Protein AF-A0A7Y2YXI4-F1 (afdb_monomer_lite)

Foldseek 3Di:
DDDDDDDPPDDDDDDDDDPDDPDPPPPPPPDDWFDKFKFWWWDDDNWIWTQTLVPRDIATADPDACVVVVVVCVVPVPDDHGDIKIFIFGWDQDWDQDPDDGDTGGHTYTNGTDDTDRPDHRDRPPPDPQAPDKAFQQDDPNHGDDDDPPWDTFIWHCHPPDRDIWTDRRPDTD

Structure (mmCIF, N/CA/C/O backbone):
data_AF-A0A7Y2YXI4-F1
#
_entry.id   AF-A0A7Y2YXI4-F1
#
loop_
_atom_site.group_PDB
_atom_site.id
_atom_site.type_symbol
_atom_site.label_atom_id
_atom_site.label_alt_id
_atom_site.label_comp_id
_atom_site.label_asym_id
_atom_site.label_entity_id
_atom_site.label_seq_id
_atom_site.pdbx_PDB_ins_code
_atom_site.Cartn_x
_atom_site.Cartn_y
_atom_site.Cartn_z
_atom_site.occupancy
_atom_site.B_iso_or_equiv
_atom_site.auth_seq_id
_atom_site.auth_comp_id
_atom_site.auth_asym_id
_atom_site.auth_atom_id
_atom_site.pdbx_PDB_model_num
ATOM 1 N N . MET A 1 1 ? -20.674 -1.258 39.797 1.00 42.84 1 MET A N 1
ATOM 2 C CA . MET A 1 1 ? -20.660 -0.485 41.059 1.00 42.84 1 MET A CA 1
ATOM 3 C C . MET A 1 1 ? -19.408 0.376 41.089 1.00 42.84 1 MET A C 1
ATOM 5 O O . MET A 1 1 ? -18.346 -0.148 41.374 1.00 42.84 1 MET A O 1
ATOM 9 N N . ASN A 1 2 ? -19.514 1.664 40.762 1.00 37.03 2 ASN A N 1
ATOM 10 C CA . ASN A 1 2 ? -18.643 2.686 41.342 1.00 37.03 2 ASN A CA 1
ATOM 11 C C . ASN A 1 2 ? -19.334 4.043 41.173 1.00 37.03 2 ASN A C 1
ATOM 13 O O . ASN A 1 2 ? -19.439 4.566 40.069 1.00 37.03 2 ASN A O 1
ATOM 17 N N . ARG A 1 3 ? -19.930 4.544 42.259 1.00 41.03 3 ARG A N 1
ATOM 18 C CA . ARG A 1 3 ? -20.631 5.831 42.297 1.00 41.03 3 ARG A CA 1
ATOM 19 C C . ARG A 1 3 ? -19.646 6.881 42.791 1.00 41.03 3 ARG A C 1
ATOM 21 O O . ARG A 1 3 ? -19.335 6.899 43.978 1.00 41.03 3 ARG A O 1
ATOM 28 N N . ILE A 1 4 ? -19.188 7.755 41.905 1.00 43.12 4 ILE A N 1
ATOM 29 C CA . ILE A 1 4 ? -18.411 8.930 42.297 1.00 43.12 4 ILE A CA 1
ATOM 30 C C . ILE A 1 4 ? -19.420 10.016 42.685 1.00 43.12 4 ILE A C 1
ATOM 32 O O . ILE A 1 4 ? -20.138 10.547 41.841 1.00 43.12 4 ILE A O 1
ATOM 36 N N . LYS A 1 5 ? -19.545 10.274 43.990 1.00 47.34 5 LYS A N 1
ATOM 37 C CA . LYS A 1 5 ? -20.344 11.374 44.543 1.00 47.34 5 LYS A CA 1
ATOM 38 C C . LYS A 1 5 ? -19.477 12.633 44.562 1.00 47.34 5 LYS A C 1
ATOM 40 O O . LYS A 1 5 ? -18.511 12.673 45.316 1.00 47.34 5 LYS A O 1
ATOM 45 N N . TRP A 1 6 ? -19.848 13.659 43.802 1.00 37.84 6 TRP A N 1
ATOM 46 C CA . TRP A 1 6 ? -19.314 15.009 43.983 1.00 37.84 6 TRP A CA 1
ATOM 47 C C . TRP A 1 6 ? -20.329 15.836 44.774 1.00 37.84 6 TRP A C 1
ATOM 49 O O . TRP A 1 6 ? -21.475 15.996 44.357 1.00 37.84 6 TRP A O 1
ATOM 59 N N . ALA A 1 7 ? -19.924 16.299 45.957 1.00 48.06 7 ALA A N 1
ATOM 60 C CA . ALA A 1 7 ? -20.695 17.233 46.765 1.00 48.06 7 ALA A CA 1
ATOM 61 C C . ALA A 1 7 ? -20.491 18.647 46.206 1.00 48.06 7 ALA A C 1
ATOM 63 O O . ALA A 1 7 ? -19.376 19.165 46.207 1.00 48.06 7 ALA A O 1
ATOM 64 N N . ALA A 1 8 ? -21.568 19.257 45.719 1.00 44.34 8 ALA A N 1
ATOM 65 C CA . ALA A 1 8 ? -21.592 20.661 45.339 1.00 44.34 8 ALA A CA 1
ATOM 66 C C . ALA A 1 8 ? -21.661 21.519 46.611 1.00 44.34 8 ALA A C 1
ATOM 68 O O . ALA A 1 8 ? -22.727 21.690 47.204 1.00 44.34 8 ALA A O 1
ATOM 69 N N . THR A 1 9 ? -20.522 22.044 47.060 1.00 44.69 9 THR A N 1
ATOM 70 C CA . THR A 1 9 ? -20.496 23.073 48.105 1.00 44.69 9 THR A CA 1
ATOM 71 C C . THR A 1 9 ? -20.876 24.405 47.464 1.00 44.69 9 THR A C 1
ATOM 73 O O . THR A 1 9 ? -20.069 25.047 46.797 1.00 44.69 9 THR A O 1
ATOM 76 N N . CYS A 1 10 ? -22.138 24.794 47.626 1.00 34.75 10 CYS A N 1
ATOM 77 C CA . CYS A 1 10 ? -22.681 26.051 47.129 1.00 34.75 10 CYS A CA 1
ATOM 78 C C . CYS A 1 10 ? -22.237 27.194 48.059 1.00 34.75 10 CYS A C 1
ATOM 80 O O . CYS A 1 10 ? -22.775 27.351 49.155 1.00 34.75 10 CYS A O 1
ATOM 82 N N . VAL A 1 11 ? -21.242 27.986 47.651 1.00 46.50 11 VAL A N 1
ATOM 83 C CA . VAL A 1 11 ? -20.916 29.248 48.331 1.00 46.50 11 VAL A CA 1
ATOM 84 C C . VAL A 1 11 ? -22.007 30.259 47.976 1.00 46.50 11 VAL A C 1
ATOM 86 O O . VAL A 1 11 ? -22.069 30.752 46.854 1.00 46.50 11 VAL A O 1
ATOM 89 N N . MET A 1 12 ? -22.898 30.539 48.928 1.00 39.12 12 MET A N 1
ATOM 90 C CA . MET A 1 12 ? -23.875 31.627 48.840 1.00 39.12 12 MET A CA 1
ATOM 91 C C . MET A 1 12 ? -23.194 32.940 49.235 1.00 39.12 12 MET A C 1
ATOM 93 O O . MET A 1 12 ? -23.050 33.232 50.422 1.00 39.12 12 MET A O 1
ATOM 97 N N . LEU A 1 13 ? -22.791 33.735 48.241 1.00 39.84 13 LEU A N 1
ATOM 98 C CA . LEU A 1 13 ? -22.530 35.163 48.415 1.00 39.84 13 LEU A CA 1
ATOM 99 C C . LEU A 1 13 ? -23.597 35.978 47.673 1.00 39.84 13 LEU A C 1
ATOM 101 O O . LEU A 1 13 ? -24.079 35.594 46.611 1.00 39.84 13 LEU A O 1
ATOM 105 N N . ALA A 1 14 ? -23.997 37.072 48.310 1.00 43.94 14 ALA A N 1
ATOM 106 C CA . ALA A 1 14 ? -25.210 37.833 48.063 1.00 43.94 14 ALA A CA 1
ATOM 107 C C . ALA A 1 14 ? -25.263 38.613 46.731 1.00 43.94 14 ALA A C 1
ATOM 109 O O . ALA A 1 14 ? -24.253 39.080 46.218 1.00 43.94 14 ALA A O 1
ATOM 110 N N . ALA A 1 15 ? -26.508 38.850 46.295 1.00 48.72 15 ALA A N 1
ATOM 111 C CA . ALA A 1 15 ? -26.977 39.952 45.448 1.00 48.72 15 ALA A CA 1
ATOM 112 C C . ALA A 1 15 ? -26.433 40.055 44.007 1.00 48.72 15 ALA A C 1
ATOM 114 O O . ALA A 1 15 ? -25.607 40.900 43.683 1.00 48.72 15 ALA A O 1
ATOM 115 N N . SER A 1 16 ? -27.024 39.273 43.102 1.00 45.03 16 SER A N 1
ATOM 116 C CA . SER A 1 16 ? -27.545 39.725 41.794 1.00 45.03 16 SER A CA 1
ATOM 117 C C . SER A 1 16 ? -28.156 38.520 41.068 1.00 45.03 16 SER A C 1
ATOM 119 O O . SER A 1 16 ? -27.509 37.490 40.898 1.00 45.03 16 SER A O 1
ATOM 121 N N . LEU A 1 17 ? -29.437 38.605 40.684 1.00 45.94 17 LEU A N 1
ATOM 122 C CA . LEU A 1 17 ? -30.101 37.548 39.916 1.00 45.94 17 LEU A CA 1
ATOM 123 C C . LEU A 1 17 ? -29.548 37.530 38.485 1.00 45.94 17 LEU A C 1
ATOM 125 O O . LEU A 1 17 ? -30.019 38.250 37.613 1.00 45.94 17 LEU A O 1
ATOM 129 N N . SER A 1 18 ? -28.588 36.650 38.237 1.00 54.06 18 SER A N 1
ATOM 130 C CA . SER A 1 18 ? -28.465 35.972 36.949 1.00 54.06 18 SER A CA 1
ATOM 131 C C . SER A 1 18 ? -28.036 34.536 37.229 1.00 54.06 18 SER A C 1
ATOM 133 O O . SER A 1 18 ? -26.883 34.244 37.530 1.00 54.06 18 SER A O 1
ATOM 135 N N . ALA A 1 19 ? -29.015 33.631 37.225 1.00 50.28 19 ALA A N 1
ATOM 136 C CA . ALA A 1 19 ? -28.763 32.201 37.283 1.00 50.28 19 ALA A CA 1
ATOM 137 C C . ALA A 1 19 ? -28.155 31.779 35.940 1.00 50.28 19 ALA A C 1
ATOM 139 O O . ALA A 1 19 ? -28.876 31.468 34.996 1.00 50.28 19 ALA A O 1
ATOM 140 N N . SER A 1 20 ? -26.829 31.827 35.839 1.00 52.28 20 SER A N 1
ATOM 141 C CA . SER A 1 20 ? -26.112 31.237 34.714 1.00 52.28 20 SER A CA 1
ATOM 142 C C . SER A 1 20 ? -25.784 29.791 35.075 1.00 52.28 20 SER A C 1
ATOM 144 O O . SER A 1 20 ? -24.830 29.513 35.801 1.00 52.28 20 SER A O 1
ATOM 146 N N . CYS A 1 21 ? -26.630 28.857 34.633 1.00 40.47 21 CYS A N 1
ATOM 147 C CA . CYS A 1 21 ? -26.266 27.446 34.603 1.00 40.47 21 CYS A CA 1
ATOM 148 C C . CYS A 1 21 ? -25.133 27.289 33.588 1.00 40.47 21 CYS A C 1
ATOM 150 O O . CYS A 1 21 ? -25.371 27.364 32.386 1.00 40.47 21 CYS A O 1
ATOM 152 N N . ALA A 1 22 ? -23.908 27.078 34.068 1.00 51.03 22 ALA A N 1
ATOM 153 C CA . ALA A 1 22 ? -22.805 26.662 33.218 1.00 51.03 22 ALA A CA 1
ATOM 154 C C . ALA A 1 22 ? -23.139 25.277 32.641 1.00 51.03 22 ALA A C 1
ATOM 156 O O . ALA A 1 22 ? -23.061 24.266 33.338 1.00 51.03 22 ALA A O 1
ATOM 157 N N . GLN A 1 23 ? -23.580 25.245 31.385 1.00 45.50 23 GLN A N 1
ATOM 158 C CA . GLN A 1 23 ? -23.671 24.018 30.608 1.00 45.50 23 GLN A CA 1
ATOM 159 C C . GLN A 1 23 ? -22.239 23.584 30.296 1.00 45.50 23 GLN A C 1
ATOM 161 O O . GLN A 1 23 ? -21.483 24.309 29.655 1.00 45.50 23 GLN A O 1
ATOM 166 N N . THR A 1 24 ? -21.836 22.431 30.822 1.00 40.16 24 THR A N 1
ATOM 167 C CA . THR A 1 24 ? -20.628 21.752 30.362 1.00 40.16 24 THR A CA 1
ATOM 168 C C . THR A 1 24 ? -20.986 21.103 29.034 1.00 40.16 24 THR A C 1
ATOM 170 O O . THR A 1 24 ? -21.666 20.082 29.012 1.00 40.16 24 THR A O 1
ATOM 173 N N . GLU A 1 25 ? -20.610 21.748 27.934 1.00 44.19 25 GLU A N 1
ATOM 174 C CA . GLU A 1 25 ? -20.644 21.137 26.609 1.00 44.19 25 GLU A CA 1
ATOM 175 C C . GLU A 1 25 ? -19.646 19.971 26.613 1.00 44.19 25 GLU A C 1
ATOM 177 O O . GLU A 1 25 ? -18.439 20.167 26.765 1.00 44.19 25 GLU A O 1
ATOM 182 N N . GLU A 1 26 ? -20.152 18.741 26.508 1.00 52.69 26 GLU A N 1
ATOM 183 C CA . GLU A 1 26 ? -19.343 17.592 26.112 1.00 52.69 26 GLU A CA 1
ATOM 184 C C . GLU A 1 26 ? -18.809 17.892 24.711 1.00 52.69 26 GLU A C 1
ATOM 186 O O . GLU A 1 26 ? -19.531 17.802 23.721 1.00 52.69 26 GLU A O 1
ATOM 191 N N . GLN A 1 27 ? -17.550 18.326 24.641 1.00 43.97 27 GLN A N 1
ATOM 192 C CA . GLN A 1 27 ? -16.829 18.464 23.385 1.00 43.97 27 GLN A CA 1
ATOM 193 C C . GLN A 1 27 ? -16.818 17.104 22.691 1.00 43.97 27 GLN A C 1
ATOM 195 O O . GLN A 1 27 ? -16.118 16.182 23.113 1.00 43.97 27 GLN A O 1
ATOM 200 N N . GLU A 1 28 ? -17.606 16.997 21.624 1.00 53.75 28 GLU A N 1
ATOM 201 C CA . GLU A 1 28 ? -17.463 15.964 20.612 1.00 53.75 28 GLU A CA 1
ATOM 202 C C . GLU A 1 28 ? -15.993 15.979 20.178 1.00 53.75 28 GLU A C 1
ATOM 204 O O . GLU A 1 28 ? -15.490 16.978 19.657 1.00 53.75 28 GLU A O 1
ATOM 209 N N . VAL A 1 29 ? -15.256 14.919 20.513 1.00 58.09 29 VAL A N 1
ATOM 210 C CA . VAL A 1 29 ? -13.863 14.779 20.096 1.00 58.09 29 VAL A CA 1
ATOM 211 C C . VAL A 1 29 ? -13.899 14.621 18.583 1.00 58.09 29 VAL A C 1
ATOM 213 O O . VAL A 1 29 ? -14.208 13.547 18.076 1.00 58.09 29 VAL A O 1
ATOM 216 N N . ILE A 1 30 ? -13.638 15.714 17.865 1.00 59.09 30 ILE A N 1
ATOM 217 C CA . ILE A 1 30 ? -13.491 15.708 16.412 1.00 59.09 30 ILE A CA 1
ATOM 218 C C . ILE A 1 30 ? -12.186 14.961 16.130 1.00 59.09 30 ILE A C 1
ATOM 220 O O . ILE A 1 30 ? -11.103 15.552 16.141 1.00 59.09 30 ILE A O 1
ATOM 224 N N . GLU A 1 31 ? -12.273 13.641 15.969 1.00 62.97 31 GLU A N 1
ATOM 225 C CA . GLU A 1 31 ? -11.147 12.854 15.480 1.00 62.97 31 GLU A CA 1
ATOM 226 C C . GLU A 1 31 ? -10.749 13.396 14.093 1.00 62.97 31 GLU A C 1
ATOM 228 O O . GLU A 1 31 ? -11.623 13.791 13.310 1.00 62.97 31 GLU A O 1
ATOM 233 N N . PRO A 1 32 ? -9.440 13.527 13.805 1.00 67.00 32 PRO A N 1
ATOM 234 C CA . PRO A 1 32 ? -8.979 14.108 12.551 1.00 67.00 32 PRO A CA 1
ATOM 235 C C . PRO A 1 32 ? -9.588 13.347 11.368 1.00 67.00 32 PRO A C 1
ATOM 237 O O . PRO A 1 32 ? -9.773 12.138 11.460 1.00 67.00 32 PRO A O 1
ATOM 240 N N . PRO A 1 33 ? -9.901 14.012 10.245 1.00 72.94 33 PRO A N 1
ATOM 241 C CA . PRO A 1 33 ? -10.490 13.324 9.105 1.00 72.94 33 PRO A CA 1
ATOM 242 C C . PRO A 1 33 ? -9.605 12.148 8.677 1.00 72.94 33 PRO A C 1
ATOM 244 O O . PRO A 1 33 ? -8.382 12.289 8.568 1.00 72.94 33 PRO A O 1
ATOM 247 N N . GLY A 1 34 ? -10.239 10.997 8.441 1.00 81.06 34 GLY A N 1
ATOM 248 C CA . GLY A 1 34 ? -9.578 9.803 7.933 1.00 81.06 34 GLY A CA 1
ATOM 249 C C . GLY A 1 34 ? -8.745 10.107 6.693 1.00 81.06 34 GLY A C 1
ATOM 250 O O . GLY A 1 34 ? -9.170 10.842 5.801 1.00 81.06 34 GLY A O 1
ATOM 251 N N . THR A 1 35 ? -7.544 9.542 6.640 1.00 92.25 35 THR A N 1
ATOM 252 C CA . THR A 1 35 ? -6.687 9.602 5.454 1.00 92.25 35 THR A CA 1
ATOM 253 C C . THR A 1 35 ? -6.923 8.391 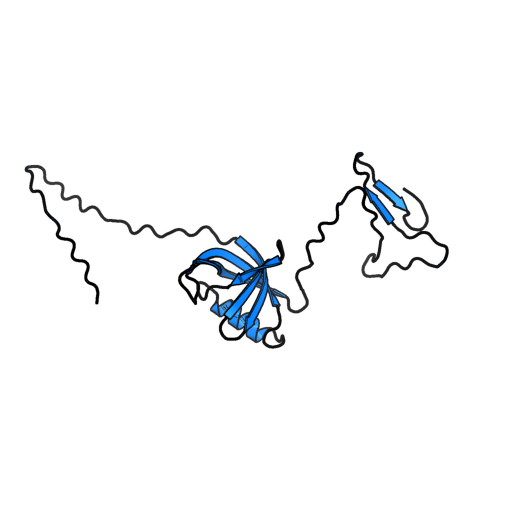4.573 1.00 92.25 35 THR A C 1
ATOM 255 O O . THR A 1 35 ? -7.242 7.311 5.073 1.00 92.25 35 THR A O 1
ATOM 258 N N . GLU A 1 36 ? -6.703 8.553 3.274 1.00 94.81 36 GLU A N 1
ATOM 259 C CA . GLU A 1 36 ? -6.687 7.429 2.349 1.00 94.81 36 GLU A CA 1
ATOM 260 C C . GLU A 1 36 ? -5.441 6.568 2.599 1.00 94.81 36 GLU A C 1
ATOM 262 O O . GLU A 1 36 ? -4.308 7.058 2.625 1.00 94.81 36 GLU A O 1
ATOM 267 N N . LEU A 1 37 ? -5.667 5.279 2.831 1.00 95.19 37 LEU A N 1
ATOM 268 C CA . LEU A 1 37 ? -4.655 4.281 3.136 1.00 95.19 37 LEU A CA 1
ATOM 269 C C . LEU A 1 37 ? -4.826 3.101 2.185 1.00 95.19 37 LEU A C 1
ATOM 271 O O . LEU A 1 37 ? -5.924 2.569 2.010 1.00 95.19 37 LEU A O 1
ATOM 275 N N . GLU A 1 38 ? -3.713 2.668 1.609 1.00 95.44 38 GLU A N 1
ATOM 276 C CA . GLU A 1 38 ? -3.636 1.500 0.742 1.00 95.44 38 GLU A CA 1
ATOM 277 C C . GLU A 1 38 ? -2.698 0.473 1.373 1.00 95.44 38 GLU A C 1
ATOM 279 O O . GLU A 1 38 ? -1.626 0.809 1.890 1.00 95.44 38 GLU A O 1
ATOM 284 N N . GLY A 1 39 ? -3.127 -0.783 1.400 1.00 95.81 39 GLY A N 1
ATOM 285 C CA . GLY A 1 39 ? -2.402 -1.807 2.134 1.00 95.81 39 GLY A CA 1
ATOM 286 C C . GLY A 1 39 ? -2.965 -3.202 1.968 1.00 95.81 39 GLY A C 1
ATOM 287 O O . GLY A 1 39 ? -4.044 -3.404 1.412 1.00 95.81 39 GLY A O 1
ATOM 288 N N . MET A 1 40 ? -2.222 -4.170 2.494 1.00 96.81 40 MET A N 1
ATOM 289 C CA . MET A 1 40 ? -2.658 -5.558 2.571 1.00 96.81 40 MET A CA 1
ATOM 290 C C . MET A 1 40 ? -3.460 -5.778 3.849 1.00 96.81 40 MET A C 1
ATOM 292 O O . MET A 1 40 ? -2.959 -5.558 4.951 1.00 96.81 40 MET A O 1
ATOM 296 N N . PHE A 1 41 ? -4.689 -6.251 3.713 1.00 97.19 41 PHE A N 1
ATOM 297 C CA . PHE A 1 41 ? -5.558 -6.630 4.815 1.00 97.19 41 PHE A CA 1
ATOM 298 C C . PHE A 1 41 ? -5.671 -8.144 4.918 1.00 97.19 41 PHE A C 1
ATOM 300 O O . PHE A 1 41 ? -5.823 -8.844 3.920 1.00 97.19 41 PHE A O 1
ATOM 307 N N . ARG A 1 42 ? -5.631 -8.652 6.146 1.00 95.94 42 ARG A N 1
ATOM 308 C CA . ARG A 1 42 ? -5.808 -10.069 6.446 1.00 95.94 42 ARG A CA 1
ATOM 309 C C . ARG A 1 42 ? -6.612 -10.223 7.716 1.00 95.94 42 ARG A C 1
ATOM 311 O O . ARG A 1 42 ? -6.286 -9.614 8.734 1.00 95.94 42 ARG A O 1
ATOM 318 N N . TYR A 1 43 ? -7.604 -11.097 7.662 1.00 94.62 43 TYR A N 1
ATOM 319 C CA . TYR A 1 43 ? -8.435 -11.456 8.802 1.00 94.62 43 TYR A CA 1
ATOM 320 C C . TYR A 1 43 ? -8.298 -12.951 9.100 1.00 94.62 43 TYR A C 1
ATOM 322 O O . TYR A 1 43 ? -8.490 -13.786 8.211 1.00 94.62 43 TYR A O 1
ATOM 330 N N . MET A 1 44 ? -7.918 -13.275 10.340 1.00 90.81 44 MET A N 1
ATOM 331 C CA . MET A 1 44 ? -7.785 -14.641 10.856 1.00 90.81 44 MET A CA 1
ATOM 332 C C . MET A 1 44 ? -8.012 -14.679 12.369 1.00 90.81 44 MET A C 1
ATOM 334 O O . MET A 1 44 ? -7.455 -13.857 13.091 1.00 90.81 44 MET A O 1
ATOM 338 N N . ALA A 1 45 ? -8.742 -15.695 12.842 1.00 87.50 45 ALA A N 1
ATOM 339 C CA . ALA A 1 45 ? -8.964 -15.966 14.269 1.00 87.50 45 ALA A CA 1
ATOM 340 C C . ALA A 1 45 ? -9.464 -14.734 15.052 1.00 87.50 45 ALA A C 1
ATOM 342 O O . ALA A 1 45 ? -8.863 -14.343 16.051 1.00 87.50 45 ALA A O 1
ATOM 343 N N . ASP A 1 46 ? -10.531 -14.099 14.553 1.00 84.31 46 ASP A N 1
ATOM 344 C CA . ASP A 1 46 ? -11.163 -12.907 15.142 1.00 84.31 46 ASP A CA 1
ATOM 345 C C . ASP A 1 46 ? -10.238 -11.685 15.279 1.00 84.31 46 ASP A C 1
ATOM 347 O O . ASP A 1 46 ? -10.521 -10.748 16.026 1.00 84.31 46 ASP A O 1
ATOM 351 N N . ALA A 1 47 ? -9.133 -11.665 14.532 1.00 89.56 47 ALA A N 1
ATOM 352 C CA . ALA A 1 47 ? -8.199 -10.556 14.487 1.00 89.56 47 ALA A CA 1
ATOM 353 C C . ALA A 1 47 ? -7.904 -10.153 13.042 1.00 89.56 47 ALA A C 1
ATOM 355 O O . ALA A 1 47 ? -7.644 -10.983 12.167 1.00 89.56 47 ALA A O 1
ATOM 356 N N . ALA A 1 48 ? -7.895 -8.845 12.810 1.00 94.44 48 ALA A N 1
ATOM 357 C CA . ALA A 1 48 ? -7.531 -8.256 11.536 1.00 94.44 48 ALA A CA 1
ATOM 358 C C . ALA A 1 48 ? -6.210 -7.492 11.643 1.00 94.44 48 ALA A C 1
ATOM 360 O O . ALA A 1 48 ? -5.949 -6.773 12.614 1.00 94.44 48 ALA A O 1
ATOM 361 N N . ILE A 1 49 ? -5.383 -7.636 10.613 1.00 95.62 49 ILE A N 1
ATOM 362 C CA . ILE A 1 49 ? -4.115 -6.932 10.454 1.00 95.62 49 ILE A CA 1
ATOM 363 C C . ILE A 1 49 ? -4.151 -6.194 9.120 1.00 95.62 49 ILE A C 1
ATOM 365 O O . ILE A 1 49 ? -4.542 -6.758 8.101 1.00 95.62 49 ILE A O 1
ATOM 369 N N . PHE A 1 50 ? -3.705 -4.943 9.139 1.00 96.88 50 PHE A N 1
ATOM 370 C CA . PHE A 1 50 ? -3.489 -4.117 7.963 1.00 96.88 50 PHE A CA 1
ATOM 371 C C . PHE A 1 50 ? -2.003 -3.784 7.834 1.00 96.88 50 PHE A C 1
ATOM 373 O O . PHE A 1 50 ? -1.399 -3.270 8.772 1.00 96.88 50 PHE A O 1
ATOM 380 N N . ARG A 1 51 ? -1.399 -4.073 6.687 1.00 96.06 51 ARG A N 1
ATOM 381 C CA . ARG A 1 51 ? -0.016 -3.731 6.351 1.00 96.06 51 ARG A CA 1
ATOM 382 C C . ARG A 1 51 ? -0.025 -2.578 5.357 1.00 96.06 51 ARG A C 1
ATOM 384 O O . ARG A 1 51 ? -0.450 -2.764 4.224 1.00 96.06 51 ARG A O 1
ATOM 391 N N . ASP A 1 52 ? 0.451 -1.415 5.779 1.00 94.56 52 ASP A N 1
ATOM 392 C CA . ASP A 1 52 ? 0.509 -0.213 4.943 1.00 94.56 52 ASP A CA 1
ATOM 393 C C . ASP A 1 52 ? 1.532 -0.402 3.812 1.00 94.56 52 ASP A C 1
ATOM 395 O O . ASP A 1 52 ? 2.690 -0.744 4.080 1.00 94.56 52 ASP A O 1
ATOM 399 N N . CYS A 1 53 ? 1.127 -0.189 2.555 1.00 92.19 53 CYS A N 1
ATOM 400 C CA . CYS A 1 53 ? 2.028 -0.362 1.412 1.00 92.19 53 CYS A CA 1
ATOM 401 C C . CYS A 1 53 ? 3.197 0.637 1.419 1.00 92.19 53 CYS A C 1
ATOM 403 O O . CYS A 1 53 ? 4.271 0.295 0.932 1.00 92.19 53 CYS A O 1
ATOM 405 N N . ARG A 1 54 ? 3.026 1.835 1.997 1.00 89.50 54 ARG A N 1
ATOM 406 C CA . ARG A 1 54 ? 4.025 2.923 1.945 1.00 89.50 54 ARG A CA 1
ATOM 407 C C . ARG A 1 54 ? 5.278 2.625 2.759 1.00 89.50 54 ARG A C 1
ATOM 409 O O . ARG A 1 54 ? 6.370 3.068 2.444 1.00 89.50 54 ARG A O 1
ATOM 416 N N . ASN A 1 55 ? 5.119 1.929 3.881 1.00 88.50 55 ASN A N 1
ATOM 417 C CA . ASN A 1 55 ? 6.212 1.698 4.831 1.00 88.50 55 ASN A CA 1
ATOM 418 C C . ASN A 1 55 ? 6.359 0.228 5.248 1.00 88.50 55 ASN A C 1
ATOM 420 O O . ASN A 1 55 ? 7.234 -0.095 6.053 1.00 88.50 55 ASN A O 1
ATOM 424 N N . GLY A 1 56 ? 5.486 -0.654 4.754 1.00 90.88 56 GLY A N 1
ATOM 425 C CA . GLY A 1 56 ? 5.475 -2.082 5.062 1.00 90.88 56 GLY A CA 1
ATOM 426 C C . GLY A 1 56 ? 5.112 -2.432 6.509 1.00 90.88 56 GLY A C 1
ATOM 427 O O . GLY A 1 56 ? 5.190 -3.606 6.882 1.00 90.88 56 GLY A O 1
ATOM 428 N N . LYS A 1 57 ? 4.729 -1.459 7.348 1.00 92.44 57 LYS A N 1
ATOM 429 C CA . LYS A 1 57 ? 4.394 -1.690 8.759 1.00 92.44 57 LYS A CA 1
ATOM 430 C C . LYS A 1 57 ? 2.992 -2.265 8.894 1.00 92.44 57 LYS A C 1
ATOM 432 O O . LYS A 1 57 ? 2.061 -1.859 8.203 1.00 92.44 57 LYS A O 1
ATOM 437 N N . SER A 1 58 ? 2.846 -3.195 9.834 1.00 94.94 58 SER A N 1
ATOM 438 C CA . SER A 1 58 ? 1.572 -3.834 10.153 1.00 94.94 58 SER A CA 1
ATOM 439 C C . SER A 1 58 ? 0.932 -3.227 11.399 1.00 94.94 58 SER A C 1
ATOM 441 O O . SER A 1 58 ? 1.573 -3.095 12.442 1.00 94.94 58 SER A O 1
ATOM 443 N N . TYR A 1 59 ? -0.355 -2.927 11.293 1.00 95.19 59 TYR A N 1
ATOM 444 C CA . TYR A 1 59 ? -1.200 -2.340 12.320 1.00 95.19 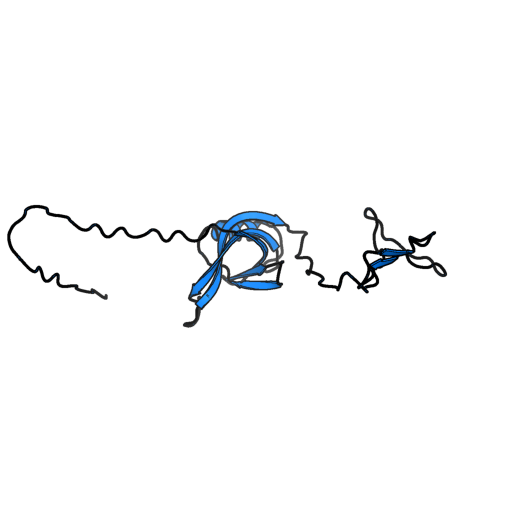59 TYR A CA 1
ATOM 445 C C . TYR A 1 59 ? -2.399 -3.264 12.572 1.00 95.19 59 TYR A C 1
ATOM 447 O O . TYR A 1 59 ? -3.030 -3.715 11.613 1.00 95.19 59 TYR A O 1
ATOM 455 N N . PRO A 1 60 ? -2.747 -3.574 13.831 1.00 95.25 60 PRO A N 1
ATOM 456 C CA . PRO A 1 60 ? -4.015 -4.228 14.131 1.00 95.25 60 PRO A CA 1
ATOM 457 C C . PRO A 1 60 ? -5.176 -3.330 13.704 1.00 95.25 60 PRO A C 1
ATOM 459 O O . PRO A 1 60 ? -5.131 -2.123 13.935 1.00 95.25 60 PRO A O 1
ATOM 462 N N . VAL A 1 61 ? -6.229 -3.901 13.137 1.00 95.19 61 VAL A N 1
ATOM 463 C CA . VAL A 1 61 ? -7.445 -3.141 12.816 1.00 95.19 61 VAL A CA 1
ATOM 464 C C . VAL A 1 61 ? -8.355 -3.125 14.046 1.00 95.19 61 VAL A C 1
ATOM 466 O O . VAL A 1 61 ? -8.463 -4.122 14.764 1.00 95.19 61 VAL A O 1
ATOM 469 N N . SER A 1 62 ? -8.947 -1.974 14.365 1.00 93.62 62 SER A N 1
ATOM 470 C CA . SER A 1 62 ? -9.931 -1.868 15.441 1.00 93.62 62 SER A CA 1
ATOM 471 C C . SER A 1 62 ? -11.301 -2.329 14.957 1.00 93.62 62 SER A C 1
ATOM 473 O O . SER A 1 62 ? -11.670 -2.085 13.813 1.00 93.62 62 SER A O 1
ATOM 475 N N . MET A 1 63 ? -12.077 -2.943 15.850 1.00 90.00 63 MET A N 1
ATOM 476 C CA . MET A 1 63 ? -13.460 -3.372 15.590 1.00 90.00 63 MET A CA 1
ATOM 477 C C . MET A 1 63 ? -14.454 -2.196 15.697 1.00 90.00 63 MET A C 1
ATOM 479 O O . MET A 1 63 ? -15.577 -2.351 16.166 1.00 90.00 63 MET A O 1
ATOM 483 N N . GLU A 1 64 ? -14.011 -1.002 15.312 1.00 89.12 64 GLU A N 1
ATOM 484 C CA . GLU A 1 64 ? -14.733 0.272 15.384 1.00 89.12 64 GLU A CA 1
ATOM 485 C C . GLU A 1 64 ? -15.012 0.791 13.961 1.00 89.12 64 GLU A C 1
ATOM 487 O O . GLU A 1 64 ? -14.435 0.302 12.984 1.00 89.12 64 GLU A O 1
ATOM 492 N N . GLY A 1 65 ? -15.891 1.789 13.833 1.00 88.75 65 GLY A N 1
ATOM 493 C CA . GLY A 1 65 ? -16.216 2.405 12.543 1.00 88.75 65 GLY A CA 1
ATOM 494 C C . GLY A 1 65 ? -16.877 1.426 11.564 1.00 88.75 65 GLY A C 1
ATOM 495 O O . GLY A 1 65 ? -17.789 0.681 11.927 1.00 88.75 65 GLY A O 1
ATOM 496 N N . GLN A 1 66 ? -16.412 1.413 10.315 1.00 93.19 66 GLN A N 1
ATOM 497 C CA . GLN A 1 66 ? -16.907 0.544 9.239 1.00 93.19 66 GLN A CA 1
ATOM 498 C C . GLN A 1 66 ? -16.168 -0.805 9.139 1.00 93.19 66 GLN A C 1
ATOM 500 O O . GLN A 1 66 ? -16.162 -1.445 8.086 1.00 93.19 66 GLN A O 1
ATOM 505 N N . TYR A 1 67 ? -15.581 -1.293 10.237 1.00 93.81 67 TYR A N 1
ATOM 506 C CA . TYR A 1 67 ? -14.893 -2.590 10.274 1.00 93.81 67 TYR A CA 1
ATOM 507 C C . TYR A 1 67 ? -15.754 -3.764 9.760 1.00 93.81 67 TYR A C 1
ATOM 509 O O . TYR A 1 67 ? -15.272 -4.597 8.997 1.00 93.81 67 TYR A O 1
ATOM 517 N N . ILE A 1 68 ? -17.043 -3.809 10.116 1.00 94.38 68 ILE A N 1
ATOM 518 C CA . ILE A 1 68 ? -17.958 -4.892 9.705 1.00 94.38 68 ILE A CA 1
ATOM 519 C C . ILE A 1 68 ? -18.154 -4.945 8.182 1.00 94.38 68 ILE A C 1
ATOM 521 O O . ILE A 1 68 ? -18.296 -6.028 7.612 1.00 94.38 68 ILE A O 1
ATOM 525 N N . GLU A 1 69 ? -18.171 -3.792 7.510 1.00 94.19 69 GLU A N 1
ATOM 526 C CA . GLU A 1 69 ? -18.280 -3.734 6.049 1.00 94.19 69 GLU A CA 1
ATOM 527 C C . GLU A 1 69 ? -17.008 -4.265 5.387 1.00 94.19 69 GLU A C 1
ATOM 529 O O . GLU A 1 69 ? -17.086 -5.083 4.468 1.00 94.19 69 GLU A O 1
ATOM 534 N N . LEU A 1 70 ? -15.848 -3.877 5.919 1.00 95.38 70 LEU A N 1
ATOM 535 C CA . LEU A 1 70 ? -14.553 -4.372 5.469 1.00 95.38 70 LEU A CA 1
ATOM 536 C C . LEU A 1 70 ? -14.413 -5.890 5.657 1.00 95.38 70 LEU A C 1
ATOM 538 O O . LEU A 1 70 ? -14.011 -6.585 4.724 1.00 95.38 70 LEU A O 1
ATOM 542 N N . GLU A 1 71 ? -14.776 -6.420 6.827 1.00 94.62 71 GLU A N 1
ATOM 543 C CA . GLU A 1 71 ? -14.722 -7.861 7.100 1.00 94.62 71 GLU A CA 1
ATOM 544 C C . GLU A 1 71 ? -15.613 -8.638 6.124 1.00 94.62 71 GLU A C 1
ATOM 546 O O . GLU A 1 71 ? -15.179 -9.614 5.509 1.00 94.62 71 GLU A O 1
ATOM 551 N N . ARG A 1 72 ? -16.845 -8.166 5.905 1.00 94.44 72 ARG A N 1
ATOM 552 C CA . ARG A 1 72 ? -17.773 -8.799 4.964 1.00 94.44 72 ARG A CA 1
ATOM 553 C C . ARG A 1 72 ? -17.248 -8.748 3.526 1.00 94.44 72 ARG A C 1
ATOM 555 O O . ARG A 1 72 ? -17.388 -9.732 2.802 1.00 94.44 72 ARG A O 1
ATOM 562 N N . ALA A 1 73 ? -16.641 -7.637 3.108 1.00 94.88 73 ALA A N 1
ATOM 563 C CA . ALA A 1 73 ? -16.024 -7.514 1.787 1.00 94.88 73 ALA A CA 1
ATOM 564 C C . ALA A 1 73 ? -14.853 -8.492 1.609 1.00 94.88 73 ALA A C 1
ATOM 566 O O . ALA A 1 73 ? -14.751 -9.140 0.569 1.00 94.88 73 ALA A O 1
ATOM 567 N N . TYR A 1 74 ? -14.018 -8.662 2.638 1.00 94.94 74 TYR A N 1
ATOM 568 C CA . TYR A 1 74 ? -12.929 -9.637 2.637 1.00 94.94 74 TYR A CA 1
ATOM 569 C C . TYR A 1 74 ? -13.447 -11.075 2.517 1.00 94.94 74 TYR A C 1
ATOM 571 O O . TYR A 1 74 ? -12.992 -11.814 1.646 1.00 94.94 74 TYR A O 1
ATOM 579 N N . LEU A 1 75 ? -14.444 -11.464 3.319 1.00 93.50 75 LEU A N 1
ATOM 580 C CA . LEU A 1 75 ? -15.021 -12.816 3.273 1.00 93.50 75 LEU A CA 1
ATOM 581 C C . LEU A 1 75 ? -15.703 -13.129 1.930 1.00 93.50 75 LEU A C 1
ATOM 583 O O . LEU A 1 75 ? -15.710 -14.278 1.497 1.00 93.50 75 LEU A O 1
ATOM 587 N N . ASN A 1 76 ? -16.234 -12.110 1.24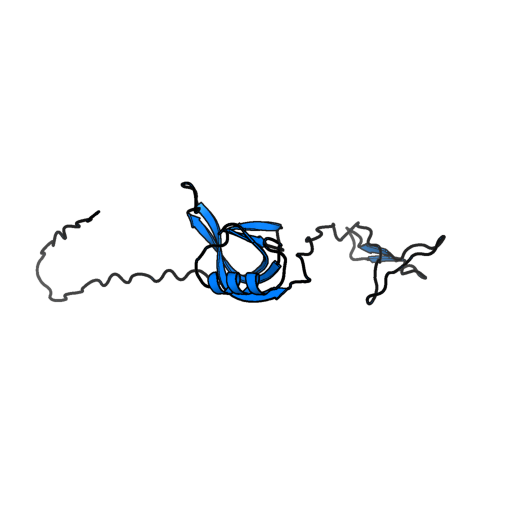8 1.00 94.50 76 ASN A N 1
ATOM 588 C CA . ASN A 1 76 ? -16.882 -12.245 -0.059 1.00 94.50 76 ASN A CA 1
ATOM 589 C C . ASN A 1 76 ? -15.926 -12.066 -1.253 1.00 94.50 76 ASN A C 1
ATOM 591 O O . ASN A 1 76 ? -16.372 -12.142 -2.397 1.00 94.50 76 ASN A O 1
ATOM 595 N N . SER A 1 77 ? -14.634 -11.818 -1.019 1.00 91.69 77 SER A N 1
ATOM 596 C CA . SER A 1 77 ? -13.659 -11.548 -2.088 1.00 91.69 77 SER A CA 1
ATOM 597 C C . SER A 1 77 ? -13.257 -12.789 -2.896 1.00 91.69 77 SER A C 1
ATOM 599 O O . SER A 1 77 ? -12.695 -12.655 -3.979 1.00 91.69 77 SER A O 1
ATOM 601 N N . GLY A 1 78 ? -13.546 -13.994 -2.388 1.00 91.25 78 GLY A N 1
ATOM 602 C CA . GLY A 1 78 ? -13.217 -15.262 -3.048 1.00 91.25 78 GLY A CA 1
ATOM 603 C C . GLY A 1 78 ? -11.767 -15.725 -2.873 1.00 91.25 78 GLY A C 1
ATOM 604 O O . GLY A 1 78 ? -11.389 -16.739 -3.455 1.00 91.25 78 GLY A O 1
ATOM 605 N N . ILE A 1 79 ? -10.964 -15.018 -2.074 1.00 93.00 79 ILE A N 1
ATOM 606 C CA . ILE A 1 79 ? -9.599 -15.431 -1.724 1.00 93.00 79 ILE A CA 1
ATOM 607 C C . ILE A 1 79 ? -9.594 -16.558 -0.679 1.00 93.00 79 ILE A C 1
ATOM 609 O O . ILE A 1 79 ? -10.585 -16.799 0.016 1.00 93.00 79 ILE A O 1
ATOM 613 N N . GLU A 1 80 ? -8.449 -17.222 -0.523 1.00 91.56 80 GLU A N 1
ATOM 614 C CA . GLU A 1 80 ? -8.278 -18.246 0.507 1.00 91.56 80 GLU A CA 1
ATOM 615 C C . GLU A 1 80 ? -8.413 -17.659 1.926 1.00 91.56 80 GLU A C 1
ATOM 617 O O . GLU A 1 80 ? -7.875 -16.582 2.208 1.00 91.56 80 GLU A O 1
ATOM 622 N N . PRO A 1 81 ? -9.082 -18.360 2.862 1.00 89.12 81 PRO A N 1
ATOM 623 C CA . PRO A 1 81 ? -9.201 -17.903 4.238 1.00 89.12 81 PRO A CA 1
ATOM 624 C C . PRO A 1 81 ? -7.837 -17.627 4.873 1.00 89.12 81 PRO A C 1
ATOM 626 O O . PRO A 1 81 ? -7.016 -18.522 5.063 1.00 89.12 81 PRO A O 1
ATOM 629 N N . GLY A 1 82 ? -7.619 -16.367 5.238 1.00 91.81 82 GLY A N 1
ATOM 630 C CA . GLY A 1 82 ? -6.382 -15.928 5.870 1.00 91.81 82 GLY A CA 1
ATOM 631 C C . GLY A 1 82 ? -5.276 -15.488 4.916 1.00 91.81 82 GLY A C 1
ATOM 632 O O . GLY A 1 82 ? -4.196 -15.142 5.401 1.00 91.81 82 GLY A O 1
ATOM 633 N N . ALA A 1 83 ? -5.534 -15.467 3.607 1.00 93.56 83 ALA A N 1
ATOM 634 C CA . ALA A 1 83 ? -4.689 -14.788 2.633 1.00 93.56 83 ALA A CA 1
ATOM 635 C C . ALA A 1 83 ? -4.749 -13.258 2.801 1.00 93.56 83 ALA A C 1
ATOM 637 O O . ALA A 1 83 ? -5.643 -12.709 3.442 1.00 93.56 83 ALA A O 1
ATOM 638 N N . GLU A 1 84 ? -3.766 -12.555 2.243 1.00 94.62 84 GLU A N 1
ATOM 639 C CA . GLU A 1 84 ? -3.767 -11.093 2.226 1.00 94.62 84 GLU A CA 1
ATOM 640 C C . GLU A 1 84 ? -4.547 -10.564 1.012 1.00 94.62 84 GLU A C 1
ATOM 642 O O . GLU A 1 84 ? -4.341 -11.023 -0.107 1.00 94.62 84 GLU A O 1
ATOM 647 N N . LEU A 1 85 ? -5.407 -9.568 1.232 1.00 95.88 85 LEU A N 1
ATOM 648 C CA . LEU A 1 85 ? -6.169 -8.854 0.208 1.00 95.88 85 LEU A CA 1
ATOM 649 C C . LEU A 1 85 ? -5.718 -7.403 0.157 1.00 95.88 85 LEU A C 1
ATOM 651 O O . LEU A 1 85 ? -5.727 -6.722 1.182 1.00 95.88 85 LEU A O 1
ATOM 655 N N . MET A 1 86 ? -5.374 -6.897 -1.021 1.00 96.50 86 MET A N 1
ATOM 656 C CA . MET A 1 86 ? -5.074 -5.478 -1.157 1.00 96.50 86 MET A CA 1
ATOM 657 C C . MET A 1 86 ? -6.368 -4.659 -1.112 1.00 96.50 86 MET A C 1
ATOM 659 O O . MET A 1 86 ? -7.324 -4.939 -1.837 1.00 96.50 86 MET A O 1
ATOM 663 N N . ILE A 1 87 ? -6.402 -3.643 -0.253 1.00 96.81 87 ILE A N 1
ATOM 664 C CA . ILE A 1 87 ? -7.560 -2.768 -0.060 1.00 96.81 87 ILE A CA 1
ATOM 665 C C . ILE A 1 87 ? -7.147 -1.300 -0.096 1.00 96.81 87 ILE A C 1
ATOM 667 O O . ILE A 1 87 ? -6.012 -0.946 0.227 1.00 96.81 87 ILE A O 1
ATOM 671 N N . ASN A 1 88 ? -8.108 -0.448 -0.435 1.00 96.88 88 ASN A N 1
ATOM 672 C CA . ASN A 1 88 ? -8.021 0.996 -0.278 1.00 96.88 88 ASN A CA 1
ATOM 673 C C . ASN A 1 88 ? -9.163 1.457 0.637 1.00 96.88 88 ASN A C 1
ATOM 675 O O . ASN A 1 88 ? -10.335 1.151 0.388 1.00 96.88 88 ASN A O 1
ATOM 679 N N . VAL A 1 89 ? -8.816 2.155 1.714 1.00 96.69 89 VAL A N 1
ATOM 680 C CA . VAL A 1 89 ? -9.749 2.596 2.756 1.00 96.69 89 VAL A CA 1
ATOM 681 C C . VAL A 1 89 ? -9.475 4.039 3.142 1.00 96.69 89 VAL A C 1
ATOM 683 O O . VAL A 1 89 ? -8.341 4.498 3.076 1.00 96.69 89 VAL A O 1
ATOM 686 N N . ASN A 1 90 ? -10.499 4.738 3.613 1.00 96.38 90 ASN A N 1
ATOM 687 C CA . ASN A 1 90 ? -10.301 5.919 4.442 1.00 96.38 90 ASN A CA 1
ATOM 688 C C . ASN A 1 90 ? -10.306 5.492 5.908 1.00 96.38 90 ASN A C 1
ATOM 690 O O . ASN A 1 90 ? -11.183 4.734 6.333 1.00 96.38 90 ASN A O 1
ATOM 694 N N . GLY A 1 91 ? -9.328 5.961 6.674 1.00 94.88 91 GLY A N 1
ATOM 695 C CA . GLY A 1 91 ? -9.223 5.624 8.085 1.00 94.88 91 GLY A CA 1
ATOM 696 C C . GLY A 1 91 ? -8.092 6.340 8.806 1.00 94.88 91 GLY A C 1
ATOM 697 O O . GLY A 1 91 ? -7.358 7.148 8.232 1.00 94.88 91 GLY A O 1
ATOM 698 N N . GLN A 1 92 ? -7.951 6.022 10.087 1.00 93.56 92 GLN A N 1
ATOM 699 C CA . GLN A 1 92 ? -7.026 6.689 10.994 1.00 93.56 92 GLN A CA 1
ATOM 700 C C . GLN A 1 92 ? -6.163 5.679 11.744 1.00 93.56 92 GLN A C 1
ATOM 702 O O . GLN A 1 92 ? -6.636 4.634 12.188 1.00 93.56 92 GLN A O 1
ATOM 707 N N . LEU A 1 93 ? -4.885 6.009 11.916 1.00 93.56 93 LEU A N 1
ATOM 708 C CA . LEU A 1 93 ? -3.956 5.249 12.747 1.00 93.56 93 LEU A CA 1
ATOM 709 C C . LEU A 1 93 ? -3.887 5.901 14.130 1.00 93.56 93 LEU A C 1
ATOM 711 O O . LEU A 1 93 ? -3.094 6.816 14.344 1.00 93.56 93 LEU A O 1
ATOM 715 N N . LEU A 1 94 ? -4.721 5.435 15.060 1.00 92.38 94 LEU A N 1
ATOM 716 C CA . LEU A 1 94 ? -4.833 6.004 16.405 1.00 92.38 94 LEU A CA 1
ATOM 717 C C . LEU A 1 94 ? -4.345 5.035 17.475 1.00 92.38 94 LEU A C 1
ATOM 719 O O . LEU A 1 94 ? -4.456 3.815 17.348 1.00 92.38 94 LEU A O 1
ATOM 723 N N . GLU A 1 95 ? -3.831 5.580 18.574 1.00 90.94 95 GLU A N 1
ATOM 724 C CA . GLU A 1 95 ? -3.550 4.777 19.757 1.00 90.94 95 GLU A CA 1
ATOM 725 C C . GLU A 1 95 ? -4.853 4.293 20.392 1.00 90.94 95 GLU A C 1
ATOM 727 O O . GLU A 1 95 ? -5.765 5.067 20.699 1.00 90.94 95 GLU A O 1
ATOM 732 N N . ARG A 1 96 ? -4.928 2.981 20.601 1.00 87.38 96 ARG A N 1
ATOM 733 C CA . ARG A 1 96 ? -6.020 2.317 21.304 1.00 87.38 96 ARG A CA 1
ATOM 734 C C . ARG A 1 96 ? -5.449 1.288 22.279 1.00 87.38 96 ARG A C 1
ATOM 736 O O . ARG A 1 96 ? -4.360 0.752 22.031 1.00 87.38 96 ARG A O 1
ATOM 743 N N . PRO A 1 97 ? -6.163 0.972 23.371 1.00 84.88 97 PRO A N 1
ATOM 744 C CA . PRO A 1 97 ? -5.803 -0.154 24.218 1.00 84.88 97 PRO A CA 1
ATOM 745 C C . PRO A 1 97 ? -5.662 -1.422 23.372 1.00 84.88 97 PRO A C 1
ATOM 747 O O . PRO A 1 97 ? -6.483 -1.704 22.489 1.00 84.88 97 PRO A O 1
ATOM 750 N N . ALA A 1 98 ? -4.599 -2.188 23.605 1.00 78.25 98 ALA A N 1
ATOM 751 C CA . ALA A 1 98 ? -4.506 -3.511 23.012 1.00 78.25 98 ALA A CA 1
ATOM 752 C C . ALA A 1 98 ? -5.671 -4.382 23.511 1.00 78.25 98 ALA A C 1
ATOM 754 O O . ALA A 1 98 ? -6.108 -4.247 24.650 1.00 78.25 98 ALA A O 1
ATOM 755 N N . MET A 1 99 ? -6.144 -5.310 22.671 1.00 75.00 99 MET A N 1
ATOM 756 C CA . MET A 1 99 ? -7.120 -6.321 23.111 1.00 75.00 99 MET A CA 1
ATOM 757 C C . MET A 1 99 ? -6.569 -7.193 24.249 1.00 75.00 99 MET A C 1
ATOM 759 O O . MET A 1 99 ? -7.339 -7.737 25.030 1.00 75.00 99 MET A O 1
ATOM 763 N N . GLU A 1 100 ? -5.242 -7.298 24.356 1.00 74.44 100 GLU A N 1
ATOM 764 C CA . GLU A 1 100 ? -4.554 -8.040 25.403 1.00 74.44 100 GLU A CA 1
ATOM 765 C C . GLU A 1 100 ? -3.411 -7.210 26.007 1.00 74.44 100 GLU A C 1
ATOM 767 O O . GLU A 1 100 ? -2.573 -6.642 25.294 1.00 74.44 100 GLU A O 1
ATOM 772 N N . GLY A 1 101 ? -3.356 -7.178 27.340 1.00 77.88 101 GLY A N 1
ATOM 773 C CA . GLY A 1 101 ? -2.350 -6.454 28.115 1.00 77.88 101 GLY A CA 1
ATOM 774 C C . GLY A 1 101 ? -2.704 -4.989 28.395 1.00 77.88 101 GLY A C 1
ATOM 775 O O . GLY A 1 101 ? -3.754 -4.490 28.014 1.00 77.88 101 GLY A O 1
ATOM 776 N N . ASN A 1 102 ? -1.800 -4.291 29.091 1.00 74.94 102 ASN A N 1
ATOM 777 C CA . ASN A 1 102 ? -2.016 -2.918 29.574 1.00 74.94 102 ASN A CA 1
ATOM 778 C C . ASN A 1 102 ? -1.215 -1.867 28.780 1.00 74.94 102 ASN A C 1
ATOM 780 O O . ASN A 1 102 ? -0.722 -0.892 29.341 1.00 74.94 102 ASN A O 1
ATOM 784 N N . ARG A 1 103 ? -0.979 -2.117 27.486 1.00 82.25 103 ARG A N 1
ATOM 785 C CA . ARG A 1 103 ? -0.220 -1.214 26.609 1.00 82.25 103 ARG A CA 1
ATOM 786 C C . ARG A 1 103 ? -1.088 -0.763 25.447 1.00 82.25 103 ARG A C 1
ATOM 788 O O . ARG A 1 103 ? -1.759 -1.586 24.824 1.00 82.25 103 ARG A O 1
ATOM 795 N N . ASN A 1 104 ? -1.012 0.522 25.128 1.00 86.88 104 ASN A N 1
ATOM 796 C CA . ASN A 1 104 ? -1.617 1.056 23.918 1.00 86.88 104 ASN A CA 1
ATOM 797 C C . ASN A 1 104 ? -0.825 0.594 22.692 1.00 86.88 104 ASN 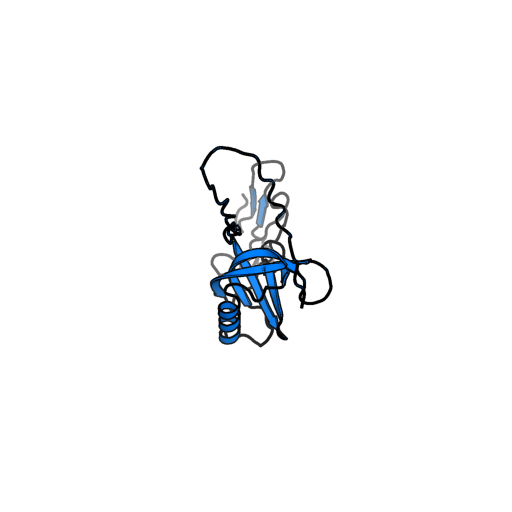A C 1
ATOM 799 O O . ASN A 1 104 ? 0.399 0.432 22.739 1.00 86.88 104 ASN A O 1
ATOM 803 N N . LYS A 1 105 ? -1.539 0.359 21.595 1.00 90.00 105 LYS A N 1
ATOM 804 C CA . LYS A 1 105 ? -0.974 0.092 20.274 1.00 90.00 105 LYS A CA 1
ATOM 805 C C . LYS A 1 105 ? -1.661 1.004 19.271 1.00 90.00 105 LYS A C 1
ATOM 807 O O . LYS A 1 105 ? -2.846 1.294 19.410 1.00 90.00 105 LYS A O 1
ATOM 812 N N . ILE A 1 106 ? -0.923 1.423 18.251 1.00 93.12 106 ILE A N 1
ATOM 813 C CA . ILE A 1 106 ? -1.518 2.100 17.102 1.00 93.12 106 ILE A CA 1
ATOM 814 C C . ILE A 1 106 ? -2.368 1.069 16.361 1.00 93.12 106 ILE A C 1
ATOM 816 O O . ILE A 1 106 ? -1.848 0.026 15.955 1.00 93.12 106 ILE A O 1
ATOM 820 N N . LYS A 1 107 ? -3.661 1.349 16.224 1.00 94.56 107 LYS A N 1
ATOM 821 C CA . LYS A 1 107 ? -4.625 0.531 15.492 1.00 94.56 107 LYS A CA 1
ATOM 822 C C . LYS A 1 107 ? -5.189 1.333 14.328 1.00 94.56 107 LYS A C 1
ATOM 824 O O . LYS A 1 107 ? -5.323 2.551 14.420 1.00 94.56 107 LYS A O 1
ATOM 829 N N . LEU A 1 108 ? -5.530 0.637 13.252 1.00 95.19 108 LEU A N 1
ATOM 830 C CA . LEU A 1 108 ? -6.283 1.216 12.149 1.00 95.19 108 LEU A CA 1
ATOM 831 C C . LEU A 1 108 ? -7.767 1.249 12.511 1.00 95.19 108 LEU A C 1
ATOM 833 O O . LEU A 1 108 ? -8.355 0.202 12.769 1.00 95.19 108 LEU A O 1
ATOM 837 N N . ILE A 1 109 ? -8.372 2.427 12.489 1.00 94.75 109 ILE A N 1
ATOM 838 C CA . ILE A 1 109 ? -9.821 2.611 12.545 1.00 94.75 109 ILE A CA 1
ATOM 839 C C . ILE A 1 109 ? -10.280 2.903 11.127 1.00 94.75 109 ILE A C 1
ATOM 841 O O . ILE A 1 109 ? -9.731 3.783 10.466 1.00 94.75 109 ILE A O 1
ATOM 845 N N . VAL A 1 110 ? -11.230 2.113 10.639 1.00 95.38 110 VAL A N 1
ATOM 846 C CA . VAL A 1 110 ? -11.717 2.213 9.264 1.00 95.38 110 VAL A CA 1
ATOM 847 C C . VAL A 1 110 ? -12.953 3.091 9.259 1.00 95.38 110 VAL A C 1
ATOM 849 O O . VAL A 1 110 ? -13.973 2.726 9.839 1.00 95.38 110 VAL A O 1
ATOM 852 N N . ASP A 1 111 ? -12.872 4.219 8.567 1.00 94.25 111 ASP A N 1
ATOM 853 C CA . ASP A 1 111 ? -14.000 5.130 8.394 1.00 94.25 111 ASP A CA 1
ATOM 854 C C . ASP A 1 111 ? -14.835 4.727 7.181 1.00 94.25 111 ASP A C 1
ATOM 856 O O . ASP A 1 111 ? -16.059 4.825 7.220 1.00 94.25 111 ASP A O 1
ATOM 860 N N . LYS A 1 112 ? -14.182 4.266 6.104 1.00 94.69 112 LYS A N 1
ATOM 861 C CA . LYS A 1 112 ? -14.846 3.833 4.870 1.00 94.69 112 LYS A CA 1
ATOM 862 C C . LYS A 1 112 ? -13.997 2.869 4.046 1.00 94.69 112 LYS A C 1
ATOM 864 O O . LYS A 1 112 ? -12.814 3.123 3.829 1.00 94.69 112 LYS A O 1
ATOM 869 N N . LEU A 1 113 ? -14.618 1.824 3.498 1.00 95.69 113 LEU A N 1
ATOM 870 C CA . LEU A 1 113 ? -14.019 1.010 2.437 1.00 95.69 113 LEU A CA 1
ATOM 871 C C . LEU A 1 113 ? -14.219 1.685 1.072 1.00 95.69 113 LEU A C 1
ATOM 873 O O . LEU A 1 113 ? -15.349 1.957 0.673 1.00 95.69 113 LEU A O 1
ATOM 877 N N . ASN A 1 114 ? -13.131 1.953 0.347 1.00 95.62 114 ASN A N 1
ATOM 878 C CA . ASN A 1 114 ? -13.209 2.548 -0.988 1.00 95.62 114 ASN A CA 1
ATOM 879 C C . ASN A 1 114 ? -13.146 1.476 -2.080 1.00 95.62 114 ASN A C 1
ATOM 881 O O . ASN A 1 114 ? -13.961 1.507 -2.999 1.00 95.62 114 ASN A O 1
ATOM 885 N N . ASN A 1 115 ? -12.182 0.547 -2.005 1.00 95.31 115 ASN A N 1
ATOM 886 C CA . ASN A 1 115 ? -12.033 -0.512 -3.007 1.00 95.31 115 ASN A CA 1
ATOM 887 C C . ASN A 1 115 ? -11.279 -1.753 -2.497 1.00 95.31 115 ASN A C 1
ATOM 889 O O . ASN A 1 115 ? -10.515 -1.670 -1.532 1.00 95.31 115 ASN A O 1
ATOM 893 N N . ILE A 1 116 ? -11.448 -2.882 -3.195 1.00 95.12 116 ILE A N 1
ATOM 894 C CA . ILE A 1 116 ? -10.713 -4.138 -2.977 1.00 95.12 116 ILE A CA 1
ATOM 895 C C . ILE A 1 116 ? -10.044 -4.606 -4.277 1.00 95.12 116 ILE A C 1
ATOM 897 O O . ILE A 1 116 ? -10.595 -4.429 -5.363 1.00 95.12 116 ILE A O 1
ATOM 901 N N . TYR A 1 117 ? -8.868 -5.221 -4.171 1.00 94.25 117 TYR A N 1
ATOM 902 C CA . TYR A 1 117 ? -8.078 -5.686 -5.312 1.00 94.25 117 TYR A CA 1
ATOM 903 C C . TYR A 1 117 ? -7.538 -7.109 -5.062 1.00 94.25 117 TYR A C 1
ATOM 905 O O . TYR A 1 117 ? -6.476 -7.257 -4.460 1.00 94.25 117 TYR A O 1
ATOM 913 N N . PRO A 1 118 ? -8.235 -8.164 -5.526 1.00 90.62 118 PRO A N 1
ATOM 914 C CA . PRO A 1 118 ? -7.808 -9.558 -5.332 1.00 90.62 118 PRO A CA 1
ATOM 915 C C . PRO A 1 118 ? -6.491 -9.911 -6.034 1.00 90.62 118 PRO A C 1
ATOM 917 O O . PRO A 1 118 ? -5.683 -10.657 -5.492 1.00 90.62 118 PRO A O 1
ATOM 920 N N . ASP A 1 119 ? -6.256 -9.336 -7.216 1.00 89.12 119 ASP A N 1
ATOM 921 C CA . ASP A 1 119 ? -5.111 -9.673 -8.076 1.00 89.12 119 ASP A CA 1
ATOM 922 C C . ASP A 1 119 ? -3.916 -8.724 -7.903 1.00 89.12 119 ASP A C 1
ATOM 924 O O . ASP A 1 119 ? -2.986 -8.722 -8.713 1.00 89.12 119 ASP A O 1
ATOM 928 N N . LYS A 1 120 ? -3.950 -7.860 -6.884 1.00 90.75 120 LYS A N 1
ATOM 929 C CA . LYS A 1 120 ? -2.873 -6.910 -6.604 1.00 90.75 120 LYS A CA 1
ATOM 930 C C . LYS A 1 120 ? -2.269 -7.175 -5.237 1.00 90.75 120 LYS A C 1
ATOM 932 O O . LYS A 1 120 ? -2.942 -7.581 -4.296 1.00 90.75 120 LYS A O 1
ATOM 937 N N . THR A 1 121 ? -0.986 -6.874 -5.131 1.00 91.50 121 THR A N 1
ATOM 938 C CA . THR A 1 121 ? -0.241 -6.846 -3.876 1.00 91.50 121 THR A CA 1
ATOM 939 C C . THR A 1 121 ? 0.457 -5.500 -3.758 1.00 91.50 121 THR A C 1
ATOM 941 O O . THR A 1 121 ? 0.701 -4.846 -4.776 1.00 91.50 121 THR A O 1
ATOM 944 N N . CYS A 1 122 ? 0.846 -5.098 -2.545 1.00 88.38 122 CYS A N 1
ATOM 945 C CA . CYS A 1 122 ? 1.765 -3.972 -2.406 1.00 88.38 122 CYS A CA 1
ATOM 946 C C . CYS A 1 122 ? 3.004 -4.239 -3.270 1.00 88.38 122 CYS A C 1
ATOM 948 O O . CYS A 1 122 ? 3.671 -5.265 -3.108 1.00 88.38 122 CYS A O 1
ATOM 950 N N . SER A 1 123 ? 3.322 -3.317 -4.176 1.00 76.69 123 SER A N 1
ATOM 951 C CA . SER A 1 123 ? 4.670 -3.272 -4.723 1.00 76.69 123 SER A CA 1
ATOM 952 C C . SER A 1 123 ? 5.569 -2.792 -3.589 1.00 76.69 123 SER A C 1
ATOM 954 O O . SER A 1 123 ? 5.242 -1.768 -2.985 1.00 76.69 123 SER A O 1
ATOM 956 N N . PRO A 1 124 ? 6.670 -3.484 -3.259 1.00 66.31 124 PRO A N 1
ATOM 957 C CA . PRO A 1 124 ? 7.647 -2.898 -2.358 1.00 66.31 124 PRO A CA 1
ATOM 958 C C . PRO A 1 124 ? 8.057 -1.540 -2.936 1.00 66.31 124 PRO A C 1
ATOM 960 O O . PRO A 1 124 ? 8.332 -1.439 -4.136 1.00 66.31 124 PRO A O 1
ATOM 963 N N . GLU A 1 125 ? 8.070 -0.493 -2.109 1.00 60.59 125 GLU A N 1
ATOM 964 C CA . GLU A 1 125 ? 8.765 0.739 -2.469 1.00 60.59 125 GLU A CA 1
ATOM 965 C C . GLU A 1 125 ? 10.245 0.372 -2.630 1.00 60.59 125 GLU A C 1
ATOM 967 O O . GLU A 1 125 ? 10.982 0.181 -1.661 1.00 60.59 125 GLU A O 1
ATOM 972 N N . VAL A 1 126 ? 10.677 0.163 -3.876 1.00 60.38 126 VAL A N 1
ATOM 973 C CA . VAL A 1 126 ? 12.084 -0.084 -4.181 1.00 60.38 126 VAL A CA 1
ATOM 974 C C . VAL A 1 126 ? 12.793 1.259 -4.056 1.00 60.38 126 VAL A C 1
ATOM 976 O O . VAL A 1 126 ? 12.888 2.016 -5.018 1.00 60.38 126 VAL A O 1
ATOM 979 N N . HIS A 1 127 ? 13.291 1.570 -2.860 1.00 62.06 127 HIS A N 1
ATOM 980 C CA . HIS A 1 127 ? 14.226 2.676 -2.656 1.00 62.06 127 HIS A CA 1
ATOM 981 C C . HIS A 1 127 ? 15.611 2.274 -3.180 1.00 62.06 127 HIS A C 1
ATOM 983 O O . HIS A 1 127 ? 16.555 2.083 -2.417 1.00 62.06 127 HIS A O 1
ATOM 989 N N . ALA A 1 128 ? 15.733 2.087 -4.490 1.00 68.44 128 ALA A N 1
ATOM 990 C CA . ALA A 1 128 ? 17.038 2.135 -5.126 1.00 68.44 128 ALA A CA 1
ATOM 991 C C . ALA A 1 128 ? 17.411 3.609 -5.313 1.00 68.44 128 ALA A C 1
ATOM 993 O O . ALA A 1 128 ? 16.560 4.432 -5.662 1.00 68.44 128 ALA A O 1
ATOM 994 N N . GLU A 1 129 ? 18.675 3.951 -5.062 1.00 84.00 129 GLU A N 1
ATOM 995 C CA . GLU A 1 129 ? 19.178 5.282 -5.392 1.00 84.00 129 GLU A CA 1
ATOM 996 C C . GLU A 1 129 ? 18.897 5.550 -6.871 1.00 84.00 129 GLU A C 1
ATOM 998 O O . GLU A 1 129 ? 19.206 4.727 -7.730 1.00 84.00 129 GLU A O 1
ATOM 1003 N N . LEU A 1 130 ? 18.251 6.671 -7.185 1.00 88.31 130 LEU A N 1
ATOM 1004 C CA . LEU A 1 130 ? 17.883 6.960 -8.569 1.00 88.31 130 LEU A CA 1
ATOM 1005 C C . LEU A 1 130 ? 19.127 7.269 -9.414 1.00 88.31 130 LEU A C 1
ATOM 1007 O O . LEU A 1 130 ? 19.255 6.805 -10.550 1.00 88.31 130 LEU A O 1
ATOM 1011 N N . PHE A 1 131 ? 20.042 8.046 -8.835 1.00 92.75 131 PHE A N 1
ATOM 1012 C CA . PHE A 1 131 ? 21.268 8.488 -9.478 1.00 92.75 131 PHE A CA 1
ATOM 1013 C C . PHE A 1 131 ? 22.451 7.577 -9.168 1.00 92.75 131 PHE A C 1
ATOM 1015 O O . PHE A 1 131 ? 22.504 6.958 -8.115 1.00 92.75 131 PHE A O 1
ATOM 1022 N N . GLY A 1 132 ? 23.415 7.508 -10.088 1.00 90.56 132 GLY A N 1
ATOM 1023 C CA . GLY A 1 132 ? 24.566 6.606 -9.981 1.00 90.56 132 GLY A CA 1
ATOM 1024 C C . GLY A 1 132 ? 24.203 5.129 -10.152 1.00 90.56 132 GLY A C 1
ATOM 1025 O O . GLY A 1 132 ? 25.082 4.274 -10.095 1.00 90.56 132 GLY A O 1
ATOM 1026 N N . THR A 1 133 ? 22.928 4.838 -10.409 1.00 92.00 133 THR A N 1
ATOM 1027 C CA . THR A 1 133 ? 22.392 3.485 -10.515 1.00 92.00 133 THR A CA 1
ATOM 1028 C C . THR A 1 133 ? 22.187 3.093 -11.966 1.00 92.00 133 THR A C 1
ATOM 1030 O O . THR A 1 133 ? 21.769 3.893 -12.806 1.00 92.00 133 THR A O 1
ATOM 1033 N N . TYR A 1 134 ? 22.494 1.831 -12.248 1.00 93.25 134 TYR A N 1
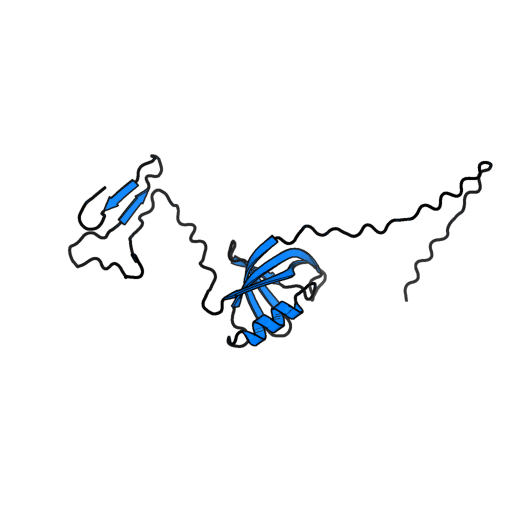ATOM 1034 C CA . TYR A 1 134 ? 22.317 1.212 -13.549 1.00 93.25 134 TYR A CA 1
ATOM 1035 C C . TYR A 1 134 ? 20.907 0.629 -13.679 1.00 93.25 134 TYR A C 1
ATOM 1037 O O . TYR A 1 134 ? 20.552 -0.318 -12.977 1.00 93.25 134 TYR A O 1
ATOM 1045 N N . TRP A 1 135 ? 20.117 1.167 -14.606 1.00 92.94 135 TRP A N 1
ATOM 1046 C CA . TRP A 1 135 ? 18.735 0.758 -14.841 1.00 92.94 135 TRP A CA 1
ATOM 1047 C C . TRP A 1 135 ? 18.609 0.037 -16.180 1.00 92.94 135 TRP A C 1
ATOM 1049 O O . TRP A 1 135 ? 18.704 0.664 -17.233 1.00 92.94 135 TRP A O 1
ATOM 1059 N N . LYS A 1 136 ? 18.382 -1.279 -16.148 1.00 93.94 136 LYS A N 1
ATOM 1060 C CA . LYS A 1 136 ? 18.152 -2.106 -17.342 1.00 93.94 136 LYS A CA 1
ATOM 1061 C C . LYS A 1 136 ? 16.673 -2.116 -17.728 1.00 93.94 136 LYS A C 1
ATOM 1063 O O . LYS A 1 136 ? 15.812 -2.319 -16.874 1.00 93.94 136 LYS A O 1
ATOM 1068 N N . LEU A 1 137 ? 16.379 -1.986 -19.020 1.00 93.62 137 LEU A N 1
ATOM 1069 C CA . LEU A 1 137 ? 15.025 -2.165 -19.542 1.00 93.62 137 LEU A CA 1
ATOM 1070 C C . LEU A 1 137 ? 14.655 -3.657 -19.572 1.00 93.62 137 LEU A C 1
ATOM 1072 O O . LEU A 1 137 ? 15.315 -4.444 -20.249 1.00 93.62 137 LEU A O 1
ATOM 1076 N N . VAL A 1 138 ? 13.593 -4.035 -18.859 1.00 92.88 138 VAL A N 1
ATOM 1077 C CA . VAL A 1 138 ? 13.107 -5.429 -18.784 1.00 92.88 138 VAL A CA 1
ATOM 1078 C C . VAL A 1 138 ? 11.796 -5.654 -19.538 1.00 92.88 138 VAL A C 1
ATOM 1080 O O . VAL A 1 138 ? 11.551 -6.755 -20.024 1.00 92.88 138 VAL A O 1
ATOM 1083 N N . GLU A 1 139 ? 10.975 -4.616 -19.694 1.00 94.38 139 GLU A N 1
ATOM 1084 C CA . GLU A 1 139 ? 9.682 -4.682 -20.376 1.00 94.38 139 GLU A CA 1
ATOM 1085 C C . GLU A 1 139 ? 9.348 -3.336 -21.030 1.00 94.38 139 GLU A C 1
ATOM 1087 O O . GLU A 1 139 ? 9.624 -2.279 -20.463 1.00 94.38 139 GLU A O 1
ATOM 1092 N N . LEU A 1 140 ? 8.743 -3.369 -22.219 1.00 92.75 140 LEU A N 1
ATOM 1093 C CA . LEU A 1 140 ? 8.241 -2.184 -22.908 1.00 92.75 140 LEU A CA 1
ATOM 1094 C C . LEU A 1 140 ? 6.881 -2.479 -23.548 1.00 92.75 140 LEU A C 1
ATOM 1096 O O . LEU A 1 140 ? 6.762 -3.350 -24.410 1.00 92.75 140 LEU A O 1
ATOM 1100 N N . GLY A 1 141 ? 5.847 -1.744 -23.127 1.00 93.00 141 GLY A N 1
ATOM 1101 C CA . GLY A 1 141 ? 4.489 -1.894 -23.662 1.00 93.00 141 GLY A CA 1
ATOM 1102 C C . GLY A 1 141 ? 3.906 -3.301 -23.482 1.00 93.00 141 GLY A C 1
ATOM 1103 O O . GLY A 1 141 ? 3.293 -3.821 -24.414 1.00 93.00 141 GLY A O 1
ATOM 1104 N N . GLY A 1 142 ? 4.137 -3.943 -22.330 1.00 90.25 142 GLY A N 1
ATOM 1105 C CA . GLY A 1 142 ? 3.633 -5.291 -22.045 1.00 90.25 142 GLY A CA 1
ATOM 1106 C C . GLY A 1 142 ? 4.449 -6.427 -22.667 1.00 90.25 142 GLY A C 1
ATOM 1107 O O . GLY A 1 142 ? 4.021 -7.579 -22.632 1.00 90.25 142 GLY A O 1
ATOM 1108 N N . LYS A 1 143 ? 5.595 -6.132 -23.295 1.00 92.88 143 LYS A N 1
ATOM 1109 C CA . LYS A 1 143 ? 6.465 -7.134 -23.926 1.00 92.88 143 LYS A CA 1
ATOM 1110 C C . LYS A 1 143 ? 7.830 -7.148 -23.259 1.00 92.88 143 LYS A C 1
ATOM 1112 O O . LYS A 1 143 ? 8.482 -6.108 -23.167 1.00 92.88 143 LYS A O 1
ATOM 1117 N N . ALA A 1 144 ? 8.273 -8.336 -22.854 1.00 92.62 144 ALA A N 1
ATOM 1118 C CA . ALA A 1 144 ? 9.607 -8.534 -22.305 1.00 92.62 144 ALA A CA 1
ATOM 1119 C C . ALA A 1 144 ? 10.681 -8.107 -23.319 1.00 92.62 144 ALA A C 1
ATOM 1121 O O . ALA A 1 144 ? 10.614 -8.454 -24.502 1.00 92.62 144 ALA A O 1
ATOM 1122 N N . VAL A 1 145 ? 11.680 -7.368 -22.843 1.00 92.44 145 VAL A N 1
ATOM 1123 C CA . VAL A 1 145 ? 12.834 -6.951 -23.640 1.00 92.44 145 VAL A CA 1
ATOM 1124 C C . VAL A 1 145 ? 13.963 -7.947 -23.402 1.00 92.44 145 VAL A C 1
ATOM 1126 O O . VAL A 1 145 ? 14.491 -8.057 -22.298 1.00 92.44 145 VAL A O 1
ATOM 1129 N N . ILE A 1 146 ? 14.328 -8.687 -24.449 1.00 90.75 146 ILE A N 1
ATOM 1130 C CA . ILE A 1 146 ? 15.418 -9.666 -24.412 1.00 90.75 146 ILE A CA 1
ATOM 1131 C C . ILE A 1 146 ? 16.624 -9.079 -25.138 1.00 90.75 146 ILE A C 1
ATOM 1133 O O . ILE A 1 146 ? 16.512 -8.667 -26.292 1.00 90.75 146 ILE A O 1
ATOM 1137 N N . THR A 1 147 ? 17.777 -9.070 -24.472 1.00 89.25 147 THR A N 1
ATOM 1138 C CA . THR A 1 147 ? 19.062 -8.736 -25.093 1.00 89.25 147 THR A CA 1
ATOM 1139 C C . THR A 1 147 ? 19.622 -9.991 -25.759 1.00 89.25 147 THR A C 1
ATOM 1141 O O . THR A 1 147 ? 19.905 -10.951 -25.043 1.00 89.25 147 THR A O 1
ATOM 1144 N N . PRO A 1 148 ? 19.784 -10.030 -27.092 1.00 86.00 148 PRO A N 1
ATOM 1145 C CA . PRO A 1 148 ? 20.384 -11.186 -27.746 1.00 86.00 148 PRO A CA 1
ATOM 1146 C C . PRO A 1 148 ? 21.882 -11.284 -27.440 1.00 86.00 148 PRO A C 1
ATOM 1148 O O . PRO A 1 148 ? 22.538 -10.278 -27.148 1.00 86.00 148 PRO A O 1
ATOM 1151 N N . ASP A 1 149 ? 22.430 -12.490 -27.560 1.00 84.94 149 ASP A N 1
ATOM 1152 C CA . ASP A 1 149 ? 23.845 -12.745 -27.304 1.00 84.94 149 ASP A CA 1
ATOM 1153 C C . ASP A 1 149 ? 24.748 -11.857 -28.173 1.00 84.94 149 ASP A C 1
ATOM 1155 O O . ASP A 1 149 ? 24.563 -11.720 -29.384 1.00 84.94 149 ASP A O 1
ATOM 1159 N N . GLY A 1 150 ? 25.737 -11.229 -27.535 1.00 84.50 150 GLY A N 1
ATOM 1160 C CA . GLY A 1 150 ? 26.683 -10.323 -28.190 1.00 84.50 150 GLY A CA 1
ATOM 1161 C C . GLY A 1 150 ? 26.195 -8.880 -28.369 1.00 84.50 150 GLY A C 1
ATOM 1162 O O . GLY A 1 150 ? 26.978 -8.046 -28.825 1.00 84.50 150 GLY A O 1
ATOM 1163 N N . MET A 1 151 ? 24.957 -8.546 -27.984 1.00 85.62 151 MET A N 1
ATOM 1164 C CA . MET A 1 151 ? 24.475 -7.161 -27.952 1.00 85.62 151 MET A CA 1
ATOM 1165 C C . MET A 1 151 ? 24.536 -6.550 -26.552 1.00 85.62 151 MET A C 1
ATOM 1167 O O . MET A 1 151 ? 24.422 -7.233 -25.535 1.00 85.62 151 MET A O 1
ATOM 1171 N N . LYS A 1 152 ? 24.716 -5.224 -26.505 1.00 87.50 152 LYS A N 1
ATOM 1172 C CA . LYS A 1 152 ? 24.579 -4.464 -25.261 1.00 87.50 152 LYS A CA 1
ATOM 1173 C C . LYS A 1 152 ? 23.105 -4.335 -24.917 1.00 87.50 152 LYS A C 1
ATOM 1175 O O . LYS A 1 152 ? 22.272 -4.078 -25.781 1.00 87.50 152 LYS A O 1
ATOM 1180 N N . GLU A 1 153 ? 22.798 -4.503 -23.643 1.00 93.44 153 GLU A N 1
ATOM 1181 C CA . GLU A 1 153 ? 21.447 -4.305 -23.148 1.00 93.44 153 GLU A CA 1
ATOM 1182 C C . GLU A 1 153 ? 21.057 -2.829 -23.144 1.00 93.44 153 GLU A C 1
ATOM 1184 O O . GLU A 1 153 ? 21.887 -1.939 -22.909 1.00 93.44 153 GLU A O 1
ATOM 1189 N N . ALA A 1 154 ? 19.768 -2.593 -23.382 1.00 95.19 154 ALA A N 1
ATOM 1190 C CA . ALA A 1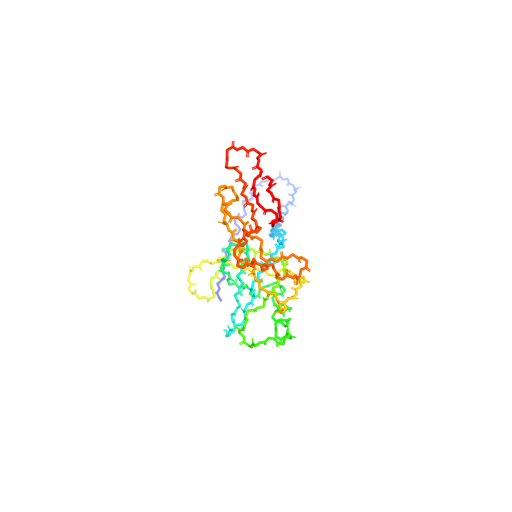 154 ? 19.197 -1.273 -23.236 1.00 95.19 154 ALA A CA 1
ATOM 1191 C C . ALA A 1 154 ? 19.199 -0.887 -21.750 1.00 95.19 154 ALA A C 1
ATOM 1193 O O . ALA A 1 154 ? 18.611 -1.582 -20.914 1.00 95.19 154 ALA A O 1
ATOM 1194 N N . HIS A 1 155 ? 19.883 0.205 -21.428 1.00 95.44 155 HIS A N 1
ATOM 1195 C CA . HIS A 1 155 ? 20.054 0.683 -20.066 1.00 95.44 155 HIS A CA 1
ATOM 1196 C C . HIS A 1 155 ? 20.141 2.203 -19.999 1.00 95.44 155 HIS A C 1
ATOM 1198 O O . HIS A 1 155 ? 20.433 2.878 -20.987 1.00 95.44 155 HIS A O 1
ATOM 1204 N N . MET A 1 156 ? 19.946 2.721 -18.793 1.00 95.44 156 MET A N 1
ATOM 1205 C CA . MET A 1 156 ? 20.078 4.130 -18.464 1.00 95.44 156 MET A CA 1
ATOM 1206 C C . MET A 1 156 ? 20.798 4.297 -17.128 1.00 95.44 156 MET A C 1
ATOM 1208 O O . MET A 1 156 ? 20.572 3.539 -16.187 1.00 95.44 156 MET A O 1
ATOM 1212 N N . ILE A 1 157 ? 21.632 5.328 -17.044 1.00 95.19 157 ILE A N 1
ATOM 1213 C CA . ILE A 1 157 ? 22.251 5.814 -15.816 1.00 95.19 157 ILE A CA 1
ATOM 1214 C C . ILE A 1 157 ? 21.938 7.305 -15.700 1.00 95.19 157 ILE A C 1
ATOM 1216 O O . ILE A 1 157 ? 22.155 8.080 -16.636 1.00 95.19 157 ILE A O 1
ATOM 1220 N N . LEU A 1 158 ? 21.440 7.714 -14.536 1.00 94.56 158 LEU A N 1
ATOM 1221 C CA . LEU A 1 158 ? 21.255 9.121 -14.190 1.00 94.56 158 LEU A CA 1
ATOM 1222 C C . LEU A 1 158 ? 22.482 9.583 -13.401 1.00 94.56 158 LEU A C 1
ATOM 1224 O O . LEU A 1 158 ? 22.817 8.990 -12.378 1.00 94.56 158 LEU A O 1
ATOM 1228 N N . ALA A 1 159 ? 23.195 10.598 -13.886 1.00 93.75 159 ALA A N 1
ATOM 1229 C CA . ALA A 1 159 ? 24.438 11.045 -13.264 1.00 93.75 159 ALA A CA 1
ATOM 1230 C C . ALA A 1 159 ? 24.176 11.666 -11.879 1.00 93.75 159 ALA A C 1
ATOM 1232 O O . ALA A 1 159 ? 23.330 12.540 -11.740 1.00 93.75 159 ALA A O 1
ATOM 1233 N N . ALA A 1 160 ? 24.922 11.247 -10.853 1.00 91.25 160 ALA A N 1
ATOM 1234 C CA . ALA A 1 160 ? 24.712 11.701 -9.469 1.00 91.25 160 ALA A CA 1
ATOM 1235 C C . ALA A 1 160 ? 24.971 13.191 -9.234 1.00 91.25 160 ALA A C 1
ATOM 1237 O O . ALA A 1 160 ? 24.317 13.801 -8.394 1.00 91.25 160 ALA A O 1
ATOM 1238 N N . ASN A 1 161 ? 25.894 13.778 -9.992 1.00 90.44 161 ASN A N 1
ATOM 1239 C CA . ASN A 1 161 ? 26.373 15.139 -9.749 1.00 90.44 161 ASN A CA 1
ATOM 1240 C C . ASN A 1 161 ? 26.027 16.111 -10.886 1.00 90.44 161 ASN A C 1
ATOM 1242 O O . ASN A 1 161 ? 26.459 17.259 -10.865 1.00 90.44 161 ASN A O 1
ATOM 1246 N N . GLU A 1 162 ? 25.275 15.662 -11.892 1.00 91.25 162 GLU A N 1
ATOM 1247 C CA . GLU A 1 162 ? 24.952 16.442 -13.085 1.00 91.25 162 GLU A CA 1
ATOM 1248 C C . GLU A 1 162 ? 23.517 16.148 -13.526 1.00 91.25 162 GLU A C 1
ATOM 1250 O O . GLU A 1 162 ? 23.041 15.021 -13.418 1.00 91.25 162 GLU A O 1
ATOM 1255 N N . SER A 1 163 ? 22.820 17.134 -14.092 1.00 91.62 163 SER A N 1
ATOM 1256 C CA . SER A 1 163 ? 21.476 16.940 -14.656 1.00 91.62 163 SER A CA 1
ATOM 1257 C C . SER A 1 163 ? 21.534 16.264 -16.032 1.00 91.62 163 SER A C 1
ATOM 1259 O O . SER A 1 163 ? 21.100 16.830 -17.035 1.00 91.62 163 SER A O 1
ATOM 1261 N N . ARG A 1 164 ? 22.115 15.061 -16.090 1.00 93.94 164 ARG A N 1
ATOM 1262 C CA . ARG A 1 164 ? 22.346 14.314 -17.328 1.00 93.94 164 ARG A CA 1
ATOM 1263 C C . ARG A 1 164 ? 21.998 12.835 -17.173 1.00 93.94 164 ARG A C 1
ATOM 1265 O O . ARG A 1 164 ? 22.356 12.199 -16.185 1.00 93.94 164 ARG A O 1
ATOM 1272 N N . ALA A 1 165 ? 21.353 12.287 -18.197 1.00 94.44 165 ALA A N 1
ATOM 1273 C CA . ALA A 1 165 ? 21.187 10.852 -18.390 1.00 94.44 165 ALA A CA 1
ATOM 1274 C C . ALA A 1 165 ? 22.149 10.378 -19.482 1.00 94.44 165 ALA A C 1
ATOM 1276 O O . ALA A 1 165 ? 22.393 11.113 -20.439 1.00 94.44 165 ALA A O 1
ATOM 1277 N N . HIS A 1 166 ? 22.682 9.171 -19.335 1.00 95.44 166 HIS A N 1
ATOM 1278 C CA . HIS A 1 166 ? 23.430 8.499 -20.391 1.00 95.44 166 HIS A CA 1
ATOM 1279 C C . HIS A 1 166 ? 23.105 7.009 -20.407 1.00 95.44 166 HIS A C 1
ATOM 1281 O O . HIS A 1 166 ? 22.710 6.440 -19.386 1.00 95.44 166 HIS A O 1
ATOM 1287 N N . GLY A 1 167 ? 23.257 6.365 -21.558 1.00 94.88 167 GLY A N 1
ATOM 1288 C CA . GLY A 1 167 ? 22.961 4.943 -21.663 1.00 94.88 167 GLY A CA 1
ATOM 1289 C C . GLY A 1 167 ? 22.953 4.398 -23.079 1.00 94.88 167 GLY A C 1
ATOM 1290 O O . GLY A 1 167 ? 23.499 4.984 -24.015 1.00 94.88 167 GLY A O 1
ATOM 1291 N N . ASN A 1 168 ? 22.325 3.237 -23.227 1.00 94.94 168 ASN A N 1
ATOM 1292 C CA . ASN A 1 168 ? 22.161 2.542 -24.494 1.00 94.94 168 ASN A CA 1
ATOM 1293 C C . ASN A 1 168 ? 20.673 2.245 -24.712 1.00 94.94 168 ASN A C 1
ATOM 1295 O O . ASN A 1 168 ? 20.011 1.699 -23.838 1.00 94.94 168 ASN A O 1
ATOM 1299 N N . ALA A 1 169 ? 20.139 2.596 -25.878 1.00 90.81 169 ALA A N 1
ATOM 1300 C CA . ALA A 1 169 ? 18.745 2.366 -26.260 1.00 90.81 169 ALA A CA 1
ATOM 1301 C C . ALA A 1 169 ? 18.572 1.105 -27.139 1.00 90.81 169 ALA A C 1
ATOM 1303 O O . ALA A 1 169 ? 17.648 1.020 -27.945 1.00 90.81 169 ALA A O 1
ATOM 1304 N N . GLY A 1 170 ? 19.498 0.148 -27.051 1.00 85.94 170 GLY A N 1
ATOM 1305 C CA . GLY A 1 170 ? 19.610 -1.046 -27.894 1.00 85.94 170 GLY A CA 1
ATOM 1306 C C . GLY A 1 170 ? 20.502 -0.815 -29.117 1.00 85.94 170 GLY A C 1
ATOM 1307 O O . GLY A 1 170 ? 21.568 -1.413 -29.240 1.00 85.94 170 GLY A O 1
ATOM 1308 N N . CYS A 1 171 ? 20.091 0.078 -30.023 1.00 84.19 171 CYS A N 1
ATOM 1309 C CA . CYS A 1 171 ? 20.843 0.351 -31.259 1.00 84.19 171 CYS A CA 1
ATOM 1310 C C . CYS A 1 171 ? 21.826 1.524 -31.145 1.00 84.19 171 CYS A C 1
ATOM 1312 O O . CYS A 1 171 ? 22.872 1.512 -31.787 1.00 84.19 171 CYS A O 1
ATOM 1314 N N . ASN A 1 172 ? 21.489 2.534 -30.340 1.00 90.81 172 ASN A N 1
ATOM 1315 C CA . ASN A 1 172 ? 22.250 3.776 -30.207 1.00 90.81 172 ASN A CA 1
ATOM 1316 C C . ASN A 1 172 ? 22.579 4.054 -28.740 1.00 90.81 172 ASN A C 1
ATOM 1318 O O . ASN A 1 172 ? 21.880 3.584 -27.843 1.00 90.81 172 ASN A O 1
ATOM 1322 N N . ASN A 1 173 ? 23.609 4.864 -28.507 1.00 93.88 173 ASN A N 1
ATOM 1323 C CA . ASN A 1 173 ? 23.882 5.436 -27.189 1.00 93.88 173 ASN A CA 1
ATOM 1324 C C . ASN A 1 173 ? 23.276 6.843 -27.092 1.00 93.88 173 ASN A C 1
ATOM 1326 O O . ASN A 1 173 ? 23.095 7.499 -28.123 1.00 93.88 173 ASN A O 1
ATOM 1330 N N . PHE A 1 174 ? 23.003 7.294 -25.871 1.00 91.94 174 PHE A N 1
ATOM 1331 C CA . PHE A 1 174 ? 22.540 8.648 -25.558 1.00 91.94 174 PHE A CA 1
ATOM 1332 C C . PHE A 1 174 ? 23.276 9.216 -24.342 1.00 91.94 174 PHE A C 1
ATOM 1334 O O . PHE A 1 174 ? 23.793 8.402 -23.539 1.00 91.94 174 PHE A O 1
#

Sequence (174 aa):
MNRIKWAATCVMLAASLSASCAQTEEQEVIEPPGTELEGMFRYMADAAIFRDCRNGKSYPVSMEGQYIELERAYLNSGIEPGAELMINVNGQLLERPAMEGNRNKIKLIVDKLNNIYPDKTCSPEVHAELFGTYWKLVELGGKAVITPDGMKEAHMILAANESRAHGNAGCNNF

Secondary structure (DSSP, 8-state):
----PPP-----------------------PPPPEEEEEEEEEETTEEEEEETTT--EEEEEEEETHHHHHHHHHTS-PPTT--EEEEEEEEEEEEE-SSSS-EEEEEEEEEEEEEETT--PPP-----SBS-EEE--EETTEE--PPTTSPPPEEEE-TTSS-EEEE-SSSB-

pLDDT: mean 82.57, std 18.33, range [34.75, 97.19]

Radius of gyration: 28.48 Å; chains: 1; bounding box: 57×58×80 Å